Protein AF-A0A6P0SF56-F1 (afdb_monomer)

Foldseek 3Di:
DLVVVLQVLQCVLPNCVLVVLLVVLLVVLCVVLVVVLVVVLVVLLVVLVVCVVPPDDSVVSSVVVSVVSVVVSVVVSVVRSVVCSSPDDDDPDDPPD

Solvent-accessible surface area (backbone atoms only — not comparable to full-atom values): 5561 Å² total; per-residue (Å²): 106,75,62,57,54,52,40,55,62,43,28,71,78,39,81,65,44,46,63,52,51,50,53,49,42,49,51,52,40,47,56,54,52,51,53,52,47,53,56,50,51,55,53,47,54,55,52,34,62,68,51,43,82,69,85,52,62,42,72,58,53,50,53,52,55,51,50,52,53,50,54,50,51,57,51,49,38,55,52,51,34,54,51,50,60,73,68,62,74,88,72,84,74,77,77,85,127

Sequence (97 aa):
KAYDIKEAQVDQIQPGLMRQAERFFILNQIDNLWREHLQSMDALRESVGLRGYGQKDPLIEYKQEGYEMFLEMMIDIRRNVVYSLFQFQPQMQPQAV

Mean predicted aligned error: 5.56 Å

Structure (mmCIF, N/CA/C/O backbone):
data_AF-A0A6P0SF56-F1
#
_entry.id   AF-A0A6P0SF56-F1
#
loop_
_atom_site.group_PDB
_atom_site.id
_atom_site.type_symbol
_atom_site.label_atom_id
_atom_site.label_alt_id
_atom_site.label_comp_id
_atom_site.label_asym_id
_atom_site.label_entity_id
_atom_site.label_seq_id
_atom_site.pdbx_PDB_ins_code
_atom_site.Cartn_x
_atom_site.Cartn_y
_atom_site.Cartn_z
_atom_site.occupancy
_atom_site.B_iso_or_equiv
_atom_site.auth_seq_id
_atom_site.auth_comp_id
_atom_site.auth_asym_id
_atom_site.auth_atom_id
_atom_site.pdbx_PDB_model_num
ATOM 1 N N . LYS A 1 1 ? -20.926 -8.166 8.750 1.00 77.94 1 LYS A N 1
ATOM 2 C CA . LYS A 1 1 ? -21.048 -9.237 9.776 1.00 77.94 1 LYS A CA 1
ATOM 3 C C . LYS A 1 1 ? -19.738 -9.485 10.523 1.00 77.94 1 LYS A C 1
ATOM 5 O O . LYS A 1 1 ? -19.688 -9.133 11.687 1.00 77.94 1 LYS A O 1
ATOM 10 N N . ALA A 1 2 ? -18.682 -10.055 9.919 1.00 92.56 2 ALA A N 1
ATOM 11 C CA . ALA A 1 2 ? -17.410 -10.262 10.643 1.00 92.56 2 ALA A CA 1
ATOM 12 C C . ALA A 1 2 ? -16.733 -8.937 11.046 1.00 92.56 2 ALA A C 1
ATOM 14 O O . ALA A 1 2 ? -16.246 -8.806 12.164 1.00 92.56 2 ALA A O 1
ATOM 15 N N . TYR A 1 3 ? -16.763 -7.952 10.146 1.00 93.50 3 TYR A N 1
ATOM 16 C CA . TYR A 1 3 ? -16.285 -6.597 10.415 1.00 93.50 3 TYR A CA 1
ATOM 17 C C . TYR A 1 3 ? -17.062 -5.929 11.562 1.00 93.50 3 TYR A C 1
ATOM 19 O O . TYR A 1 3 ? -16.445 -5.490 12.519 1.00 93.50 3 TYR A O 1
ATOM 27 N N . ASP A 1 4 ? -18.395 -5.956 11.528 1.00 94.81 4 ASP A N 1
ATOM 28 C CA . ASP A 1 4 ? -19.254 -5.311 12.535 1.00 94.81 4 ASP A CA 1
ATOM 29 C C . ASP A 1 4 ? -18.984 -5.861 13.954 1.00 94.81 4 ASP A C 1
ATOM 31 O O . ASP A 1 4 ? -18.989 -5.123 14.935 1.00 94.81 4 ASP A O 1
ATOM 35 N N . ILE A 1 5 ? -18.694 -7.166 14.071 1.00 95.12 5 ILE A N 1
ATOM 36 C CA . ILE A 1 5 ? -18.292 -7.789 15.344 1.00 95.12 5 ILE A CA 1
ATOM 37 C C . ILE A 1 5 ? -16.938 -7.243 15.809 1.00 95.12 5 ILE A C 1
ATOM 39 O O . ILE A 1 5 ? -16.773 -6.930 16.987 1.00 95.12 5 ILE A O 1
ATOM 43 N N . LYS A 1 6 ? -15.966 -7.135 14.896 1.00 94.56 6 LYS A N 1
ATOM 44 C CA . LYS A 1 6 ? -14.635 -6.601 15.200 1.00 94.56 6 LYS A CA 1
ATOM 45 C C . LYS A 1 6 ? -14.706 -5.135 15.628 1.00 94.56 6 LYS A C 1
ATOM 47 O O . LYS A 1 6 ? -14.079 -4.769 16.616 1.00 94.56 6 LYS A O 1
ATOM 52 N N . GLU A 1 7 ? -15.485 -4.331 14.912 1.00 95.19 7 GLU A N 1
ATOM 53 C CA . GLU A 1 7 ? -15.743 -2.926 15.229 1.00 95.19 7 GLU A CA 1
ATOM 54 C C . GLU A 1 7 ? -16.328 -2.791 16.637 1.00 95.19 7 GLU A C 1
ATOM 56 O O . GLU A 1 7 ? -15.756 -2.089 17.464 1.00 95.19 7 GLU A O 1
ATOM 61 N N . ALA A 1 8 ? -17.378 -3.553 16.960 1.00 94.44 8 ALA A N 1
ATOM 62 C CA . ALA A 1 8 ? -17.980 -3.530 18.291 1.00 94.44 8 ALA A CA 1
ATOM 63 C C . ALA A 1 8 ? -16.995 -3.923 19.409 1.00 94.44 8 ALA A C 1
ATOM 65 O O . ALA A 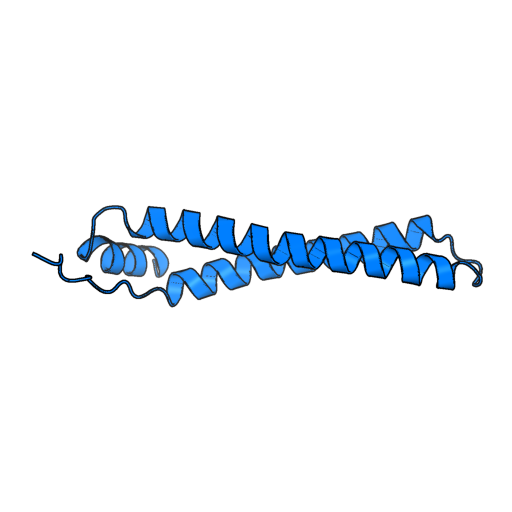1 8 ? -17.044 -3.346 20.491 1.00 94.44 8 ALA A O 1
ATOM 66 N N . GLN A 1 9 ? -16.095 -4.885 19.171 1.00 93.06 9 GLN A N 1
ATOM 67 C CA . GLN A 1 9 ? -15.062 -5.274 20.144 1.00 93.06 9 GLN A CA 1
ATOM 68 C C . GLN A 1 9 ? -14.027 -4.168 20.375 1.00 93.06 9 GLN A C 1
ATOM 70 O O . GLN A 1 9 ? -13.610 -3.940 21.507 1.00 93.06 9 GLN A O 1
ATOM 75 N N . VAL A 1 10 ? -13.593 -3.495 19.309 1.00 94.06 10 VAL A N 1
ATOM 76 C CA . VAL A 1 10 ? -12.598 -2.418 19.390 1.00 94.06 10 VAL A CA 1
ATOM 77 C C . VAL A 1 10 ? -13.204 -1.170 20.030 1.00 94.06 10 VAL A C 1
ATOM 79 O O . VAL A 1 10 ? -12.583 -0.560 20.899 1.00 94.06 10 VAL A O 1
ATOM 82 N N . ASP A 1 11 ? -14.436 -0.821 19.671 1.00 93.94 11 ASP A N 1
ATOM 83 C CA . ASP A 1 11 ? -15.093 0.387 20.167 1.00 93.94 11 ASP A CA 1
ATOM 84 C C . ASP A 1 11 ? -15.575 0.271 21.623 1.00 93.94 11 ASP A C 1
ATOM 86 O O . ASP A 1 11 ? -15.791 1.291 22.278 1.00 93.94 11 ASP A O 1
ATOM 90 N N . GLN A 1 12 ? -15.658 -0.948 22.177 1.00 92.50 12 GLN A N 1
ATOM 91 C CA . GLN A 1 12 ? -15.813 -1.160 23.626 1.00 92.50 12 GLN A CA 1
ATOM 92 C C . GLN A 1 12 ? -14.645 -0.583 24.434 1.00 92.50 12 GLN A C 1
ATOM 94 O O . GLN A 1 12 ? -14.831 -0.217 25.593 1.00 92.50 12 GLN A O 1
ATOM 99 N N . ILE A 1 13 ? -13.448 -0.509 23.843 1.00 91.75 13 ILE A N 1
ATOM 100 C CA . ILE A 1 13 ? -12.271 0.076 24.491 1.00 91.75 13 ILE A CA 1
ATOM 101 C C . ILE A 1 13 ? -12.350 1.601 24.424 1.00 91.75 13 ILE A C 1
ATOM 103 O O . ILE A 1 13 ? -12.200 2.281 25.436 1.00 91.75 13 ILE A O 1
ATOM 107 N N . GLN A 1 14 ? -12.600 2.142 23.234 1.00 92.38 14 GLN A N 1
ATOM 108 C CA . GLN A 1 14 ? -12.789 3.571 23.028 1.00 92.38 14 GLN A CA 1
ATOM 109 C C . GLN A 1 14 ? -13.709 3.796 21.821 1.00 92.38 14 GLN A C 1
ATOM 111 O O . GLN A 1 14 ? -13.388 3.320 20.731 1.00 92.38 14 GLN A O 1
ATOM 116 N N . PRO A 1 15 ? -14.797 4.576 21.959 1.00 93.56 15 PRO A N 1
ATOM 117 C CA . PRO A 1 15 ? -15.682 4.877 20.838 1.00 93.56 15 PRO A CA 1
ATOM 118 C C . PRO A 1 15 ? -14.932 5.506 19.654 1.00 93.56 15 PRO A C 1
ATOM 120 O O . PRO A 1 15 ? -14.184 6.473 19.826 1.00 93.56 15 PRO A O 1
ATOM 123 N N . GLY A 1 16 ? -15.142 4.978 18.445 1.00 93.31 16 GLY A N 1
ATOM 124 C CA . GLY A 1 16 ? -14.505 5.471 17.223 1.00 93.31 16 GLY A CA 1
ATOM 125 C C . GLY A 1 16 ? -13.030 5.091 17.064 1.00 93.31 16 GLY A C 1
ATOM 126 O O . GLY A 1 16 ? -12.367 5.604 16.154 1.00 93.31 16 GLY A O 1
ATOM 127 N N . LEU A 1 17 ? -12.495 4.210 17.913 1.00 94.94 17 LEU A N 1
ATOM 128 C CA . LEU A 1 17 ? -11.130 3.704 17.786 1.00 94.94 17 LEU A CA 1
ATOM 129 C C . LEU A 1 17 ? -10.970 2.852 16.527 1.00 94.94 17 LEU A C 1
ATOM 131 O O . LEU A 1 17 ? -9.952 2.974 15.84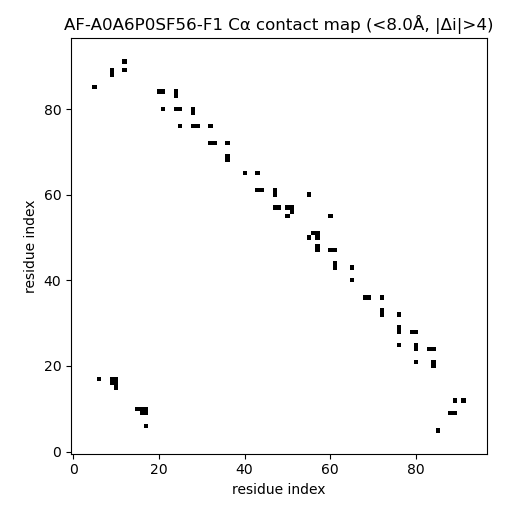3 1.00 94.94 17 LEU A O 1
ATOM 135 N N . MET A 1 18 ? -11.986 2.063 16.160 1.00 95.38 18 MET A N 1
ATOM 136 C CA . MET A 1 18 ? -11.951 1.269 14.931 1.00 95.38 18 MET A CA 1
ATOM 137 C C . MET A 1 18 ? -11.740 2.158 13.698 1.00 95.38 18 MET A C 1
ATOM 139 O O . MET A 1 18 ? -10.902 1.876 12.842 1.00 95.38 18 MET A O 1
ATOM 143 N N . ARG A 1 19 ? -12.416 3.310 13.652 1.00 95.75 19 ARG A N 1
ATOM 144 C CA . ARG A 1 19 ? -12.295 4.273 12.551 1.00 95.75 19 ARG A CA 1
ATOM 145 C C . ARG A 1 19 ? -10.913 4.914 12.458 1.00 95.75 19 ARG A C 1
ATOM 147 O O . ARG A 1 19 ? -10.435 5.205 11.360 1.00 95.75 19 ARG A O 1
ATOM 154 N N . GLN A 1 20 ? -10.281 5.166 13.601 1.00 95.75 20 GLN A N 1
ATOM 155 C CA . GLN A 1 20 ? -8.911 5.676 13.651 1.00 95.75 20 GLN A CA 1
ATOM 156 C C . GLN A 1 20 ? -7.921 4.609 13.178 1.00 95.75 20 GLN A C 1
ATOM 158 O O . GLN A 1 20 ? -7.051 4.911 12.361 1.00 95.75 20 GLN A O 1
ATOM 163 N N . ALA A 1 21 ? -8.108 3.363 13.619 1.00 96.06 21 ALA A N 1
ATOM 164 C CA . ALA A 1 21 ? -7.294 2.226 13.210 1.00 96.06 21 ALA A CA 1
ATOM 165 C C . ALA A 1 21 ? -7.366 1.984 11.694 1.00 96.06 21 ALA A C 1
ATOM 167 O O . ALA A 1 21 ? -6.331 1.832 11.054 1.00 96.06 21 ALA A O 1
ATOM 168 N N . GLU A 1 22 ? -8.556 2.037 11.089 1.00 96.69 22 GLU A N 1
ATOM 169 C CA . GLU A 1 22 ? -8.723 1.940 9.631 1.00 96.69 22 GLU A CA 1
ATOM 170 C C . GLU A 1 22 ? -7.888 2.962 8.876 1.00 96.69 22 GLU A C 1
ATOM 172 O O . GLU A 1 22 ? -7.121 2.603 7.984 1.00 96.69 22 GLU A O 1
ATOM 177 N N . ARG A 1 23 ? -8.033 4.245 9.233 1.00 97.88 23 ARG A N 1
ATOM 178 C CA . ARG A 1 23 ? -7.288 5.327 8.583 1.00 97.88 23 ARG A CA 1
ATOM 179 C C . ARG A 1 23 ? -5.793 5.111 8.733 1.00 97.88 23 ARG A C 1
ATOM 181 O O . ARG A 1 23 ? -5.069 5.244 7.753 1.00 97.88 23 ARG A O 1
ATOM 188 N N . PHE A 1 24 ? -5.354 4.754 9.937 1.00 97.38 24 PHE A N 1
ATOM 189 C CA . PHE A 1 24 ? -3.954 4.484 10.217 1.00 97.38 24 PHE A CA 1
ATOM 190 C C . PHE A 1 24 ? -3.411 3.343 9.350 1.00 97.38 24 PHE A C 1
ATOM 192 O O . PHE A 1 24 ? -2.423 3.541 8.650 1.00 97.38 24 PHE A O 1
ATOM 199 N N . PHE A 1 25 ? -4.067 2.179 9.338 1.00 97.69 25 PHE A N 1
ATOM 200 C CA . PHE A 1 25 ? -3.590 1.023 8.579 1.00 97.69 25 PHE A CA 1
ATOM 201 C C . PHE A 1 25 ? -3.633 1.252 7.070 1.00 97.69 25 PHE A C 1
ATOM 203 O O . PHE A 1 25 ? -2.699 0.861 6.379 1.00 97.69 25 PHE A O 1
ATOM 210 N N . ILE A 1 26 ? -4.677 1.908 6.554 1.00 97.94 26 ILE A N 1
ATOM 211 C CA . ILE A 1 26 ? -4.771 2.238 5.127 1.00 97.94 26 ILE A CA 1
ATOM 212 C C . ILE A 1 26 ? -3.621 3.158 4.719 1.00 97.94 26 ILE A C 1
ATOM 214 O O . ILE A 1 26 ? -2.907 2.840 3.772 1.00 97.94 26 ILE A O 1
ATOM 218 N N . LEU A 1 27 ? -3.424 4.268 5.435 1.00 98.38 27 LEU A N 1
ATOM 219 C CA . LEU A 1 27 ? -2.366 5.226 5.112 1.00 98.38 27 LEU A CA 1
ATOM 220 C C . LEU A 1 27 ? -0.984 4.588 5.245 1.00 98.38 27 LEU A C 1
ATOM 222 O O . LEU A 1 27 ? -0.199 4.638 4.305 1.00 98.38 27 LEU A O 1
ATOM 226 N N . ASN A 1 28 ? -0.722 3.902 6.360 1.00 97.88 28 ASN A N 1
ATOM 227 C CA . ASN A 1 28 ? 0.561 3.252 6.596 1.00 97.88 28 ASN A CA 1
ATOM 228 C C . ASN A 1 28 ? 0.889 2.216 5.512 1.00 97.88 28 ASN A C 1
ATOM 230 O O . ASN A 1 28 ? 2.012 2.179 5.013 1.00 97.88 28 ASN A O 1
ATOM 234 N N . GLN A 1 29 ? -0.088 1.399 5.111 1.00 98.00 29 GLN A N 1
ATOM 235 C CA . GLN A 1 29 ? 0.141 0.370 4.104 1.00 98.00 29 GLN A CA 1
ATOM 236 C C . GLN A 1 29 ? 0.354 0.952 2.702 1.00 98.00 29 GLN A C 1
ATOM 238 O O . GLN A 1 29 ? 1.193 0.436 1.963 1.00 98.00 29 GLN A O 1
ATOM 243 N N . ILE A 1 30 ? -0.388 2.007 2.344 1.00 98.25 30 ILE A N 1
ATOM 244 C CA . ILE A 1 30 ? -0.197 2.730 1.081 1.00 98.25 30 ILE A CA 1
ATOM 245 C C . ILE A 1 30 ? 1.197 3.353 1.048 1.00 98.25 30 ILE A C 1
ATOM 247 O O . ILE A 1 30 ? 1.923 3.126 0.087 1.00 98.25 30 ILE A O 1
ATOM 251 N N . ASP A 1 31 ? 1.589 4.083 2.093 1.00 98.44 31 ASP A N 1
ATOM 252 C CA . ASP A 1 31 ? 2.872 4.788 2.137 1.00 98.44 31 ASP A CA 1
ATOM 253 C C . ASP A 1 31 ? 4.057 3.817 2.022 1.00 98.44 31 ASP A C 1
ATOM 255 O O . ASP A 1 31 ? 4.982 4.047 1.237 1.00 98.44 31 ASP A O 1
ATOM 259 N N . ASN A 1 32 ? 4.010 2.704 2.764 1.00 98.00 32 ASN A N 1
ATOM 260 C CA . ASN A 1 32 ? 5.067 1.694 2.747 1.00 98.00 32 ASN A CA 1
ATOM 261 C C . ASN A 1 32 ? 5.204 1.043 1.363 1.00 98.00 32 ASN A C 1
ATOM 263 O O . ASN A 1 32 ? 6.288 1.059 0.779 1.00 98.00 32 ASN A O 1
ATOM 267 N N . LEU A 1 33 ? 4.103 0.520 0.814 1.00 98.44 33 LEU A N 1
ATOM 268 C CA . LEU A 1 33 ? 4.139 -0.203 -0.460 1.00 98.44 33 LEU A CA 1
ATOM 269 C C . LEU A 1 33 ? 4.372 0.721 -1.652 1.00 98.44 33 LEU A C 1
ATOM 271 O O . LEU A 1 33 ? 5.021 0.319 -2.611 1.00 98.44 33 LEU A O 1
ATOM 275 N N . TRP A 1 34 ? 3.906 1.969 -1.596 1.00 98.50 34 TRP A N 1
ATOM 276 C CA . TRP A 1 34 ? 4.200 2.946 -2.638 1.00 98.50 34 TRP A CA 1
ATOM 277 C C . TRP A 1 34 ? 5.691 3.271 -2.697 1.00 98.50 34 TRP A C 1
ATOM 279 O O . TRP A 1 34 ? 6.271 3.324 -3.780 1.00 98.50 34 TRP A O 1
ATOM 289 N N . ARG A 1 35 ? 6.345 3.437 -1.542 1.00 98.38 35 ARG A N 1
ATOM 290 C CA . ARG A 1 35 ? 7.792 3.670 -1.492 1.00 98.38 35 ARG A CA 1
ATOM 291 C C . ARG A 1 35 ? 8.579 2.488 -2.064 1.00 98.38 35 ARG A C 1
ATOM 293 O O . ARG A 1 35 ? 9.519 2.708 -2.825 1.00 98.38 35 ARG A O 1
ATOM 300 N N . GLU A 1 36 ? 8.192 1.261 -1.727 1.00 98.31 36 GLU A N 1
ATOM 301 C CA . GLU A 1 36 ? 8.787 0.041 -2.291 1.00 98.31 36 GLU A CA 1
ATOM 302 C C . GLU A 1 36 ? 8.528 -0.079 -3.801 1.00 98.31 36 GLU A C 1
ATOM 304 O O . GLU A 1 36 ? 9.431 -0.423 -4.567 1.00 98.31 36 GLU A O 1
ATOM 309 N N . HIS A 1 37 ? 7.324 0.273 -4.255 1.00 98.44 37 HIS A N 1
ATOM 310 C CA . HIS A 1 37 ? 6.982 0.306 -5.672 1.00 98.44 37 HIS A CA 1
ATOM 311 C C . HIS A 1 37 ? 7.851 1.309 -6.436 1.00 98.44 37 HIS A C 1
ATOM 313 O O . HIS A 1 37 ? 8.399 0.946 -7.469 1.00 98.44 37 HIS A O 1
ATOM 319 N N . LEU A 1 38 ? 8.060 2.526 -5.920 1.00 98.25 38 LEU A N 1
ATOM 320 C CA . LEU A 1 38 ? 8.948 3.513 -6.550 1.00 98.25 38 LEU A CA 1
ATOM 321 C C . LEU A 1 38 ? 10.384 2.990 -6.699 1.00 98.25 38 LEU A C 1
ATOM 323 O O . LEU A 1 38 ? 10.951 3.084 -7.784 1.00 98.25 38 LEU A O 1
ATOM 327 N N . GLN A 1 39 ? 10.937 2.370 -5.652 1.00 98.19 39 GLN A N 1
ATOM 328 C CA . GLN A 1 39 ? 12.263 1.738 -5.720 1.00 98.19 39 GLN A CA 1
ATOM 329 C C . GLN A 1 39 ? 12.310 0.627 -6.777 1.00 98.19 39 GLN A C 1
ATOM 331 O O . GLN A 1 39 ? 13.284 0.497 -7.517 1.00 98.19 39 GLN A O 1
ATOM 336 N N . SER A 1 40 ? 11.239 -0.157 -6.874 1.00 97.81 40 SER A N 1
ATOM 337 C CA . SER A 1 40 ? 11.133 -1.234 -7.856 1.00 97.81 40 SER A CA 1
ATOM 338 C C . SER A 1 40 ? 10.979 -0.693 -9.285 1.00 97.81 40 SER A C 1
ATOM 340 O O . SER A 1 40 ? 11.544 -1.262 -10.215 1.00 97.81 40 SER A O 1
ATOM 342 N N . MET A 1 41 ? 10.274 0.428 -9.475 1.00 97.88 41 MET A N 1
ATOM 343 C CA . MET A 1 41 ? 10.144 1.116 -10.765 1.00 97.88 41 MET A CA 1
ATOM 344 C C . MET A 1 41 ? 11.475 1.717 -11.234 1.00 97.88 41 MET A C 1
ATOM 346 O O . MET A 1 41 ? 11.782 1.659 -12.427 1.00 97.88 41 MET A O 1
ATOM 350 N N . ASP A 1 42 ? 12.290 2.240 -10.313 1.00 96.88 42 ASP A N 1
ATOM 351 C CA . ASP A 1 42 ? 13.648 2.702 -10.620 1.00 96.88 42 ASP A CA 1
ATOM 352 C C . ASP A 1 42 ? 14.531 1.536 -11.101 1.00 96.88 42 ASP A C 1
ATOM 354 O O . ASP A 1 42 ? 15.161 1.627 -12.158 1.00 96.88 42 ASP A O 1
ATOM 358 N N . ALA A 1 43 ? 14.495 0.395 -10.403 1.00 95.81 43 ALA A N 1
ATOM 359 C CA . ALA A 1 43 ? 15.208 -0.815 -10.818 1.00 95.81 43 ALA A CA 1
ATOM 360 C C . ALA A 1 43 ? 14.699 -1.368 -12.165 1.00 95.81 43 ALA A C 1
ATOM 362 O O . ALA A 1 43 ? 15.490 -1.773 -13.023 1.00 95.81 43 ALA A O 1
ATOM 363 N N . LEU A 1 44 ? 13.379 -1.346 -12.393 1.00 95.50 44 LEU A N 1
ATOM 364 C CA . LEU A 1 44 ? 12.775 -1.749 -13.663 1.00 95.50 44 LEU A CA 1
ATOM 365 C C . LEU A 1 44 ? 13.308 -0.886 -14.810 1.00 95.50 44 LEU A C 1
ATOM 367 O O . LEU A 1 44 ? 13.719 -1.427 -15.838 1.00 95.50 44 LEU A O 1
ATOM 371 N N . ARG A 1 45 ? 13.353 0.437 -14.622 1.00 92.94 45 ARG A N 1
ATOM 372 C CA . ARG A 1 45 ? 13.864 1.386 -15.617 1.00 92.94 45 ARG A CA 1
ATOM 373 C C . ARG A 1 45 ? 15.307 1.079 -16.017 1.00 92.94 45 ARG A C 1
ATOM 375 O O . ARG A 1 45 ? 15.617 1.107 -17.209 1.00 92.94 45 ARG A O 1
ATOM 382 N N . GLU A 1 46 ? 16.175 0.774 -15.054 1.00 91.38 46 GLU A N 1
ATOM 383 C CA . GLU A 1 46 ? 17.559 0.370 -15.330 1.00 91.38 46 GLU A CA 1
ATOM 384 C C . GLU A 1 46 ? 17.611 -0.956 -16.104 1.00 91.38 46 GLU A C 1
ATOM 386 O O . GLU A 1 46 ? 18.293 -1.055 -17.127 1.00 91.38 46 GLU A O 1
ATOM 391 N N . SER A 1 47 ? 16.833 -1.956 -15.674 1.00 89.25 47 SER A N 1
ATOM 392 C CA . SER A 1 47 ? 16.821 -3.285 -16.296 1.00 89.25 47 SER A CA 1
ATOM 393 C C . SER A 1 47 ? 16.328 -3.266 -17.749 1.00 89.25 47 SER A C 1
ATOM 395 O O . SER A 1 47 ? 16.936 -3.886 -18.622 1.00 89.25 47 SER A O 1
ATOM 397 N N . VAL A 1 48 ? 15.268 -2.507 -18.035 1.00 88.19 48 VAL A N 1
ATOM 398 C CA . VAL A 1 48 ? 14.690 -2.344 -19.374 1.00 88.19 48 VAL A CA 1
ATOM 399 C C . VAL A 1 48 ? 15.662 -1.605 -20.298 1.00 88.19 48 VAL A C 1
ATOM 401 O O . VAL A 1 48 ? 15.801 -1.963 -21.468 1.00 88.19 48 VAL A O 1
ATOM 404 N N . GLY A 1 49 ? 16.407 -0.628 -19.767 1.00 81.81 49 GLY A N 1
ATOM 405 C CA . GLY A 1 49 ? 17.487 0.039 -20.495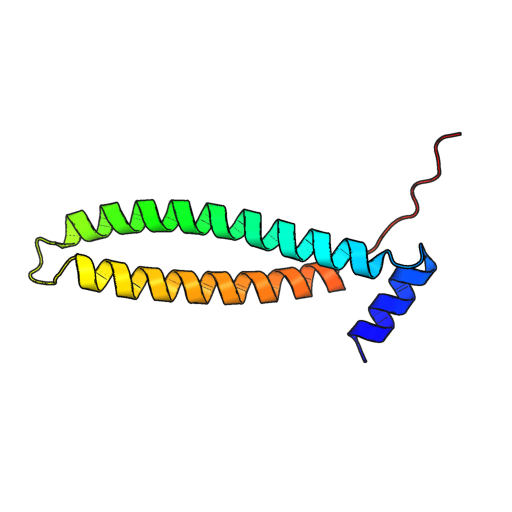 1.00 81.81 49 GLY A CA 1
ATOM 406 C C . GLY A 1 49 ? 18.573 -0.934 -20.971 1.00 81.81 49 GLY A C 1
ATOM 407 O O . GLY A 1 49 ? 19.038 -0.827 -22.105 1.00 81.81 49 GLY A O 1
ATOM 408 N N . LEU A 1 50 ? 18.922 -1.930 -20.151 1.00 81.44 50 LEU A N 1
ATOM 409 C CA . LEU A 1 50 ? 19.871 -2.988 -20.519 1.00 81.44 50 LEU A CA 1
ATOM 410 C C . LEU A 1 50 ? 19.275 -3.996 -21.523 1.00 81.44 50 LEU A C 1
ATOM 412 O O . LEU A 1 50 ? 20.001 -4.508 -22.376 1.00 81.44 50 LEU A O 1
ATOM 416 N N . ARG A 1 51 ? 17.959 -4.263 -21.465 1.00 76.75 51 ARG A N 1
ATOM 417 C CA . ARG A 1 51 ? 17.242 -5.167 -22.393 1.00 76.75 51 ARG A CA 1
ATOM 418 C C . ARG A 1 51 ? 16.971 -4.568 -23.775 1.00 76.75 51 ARG A C 1
ATOM 420 O O . ARG A 1 51 ? 16.784 -5.323 -24.729 1.00 76.75 51 ARG A O 1
ATOM 427 N N . GLY A 1 52 ? 17.019 -3.242 -23.919 1.00 65.00 52 GLY A N 1
ATOM 428 C CA . GLY A 1 52 ? 16.781 -2.533 -25.184 1.00 65.00 52 GLY A CA 1
ATOM 429 C C . GLY A 1 52 ? 17.716 -2.903 -26.346 1.00 65.00 52 GLY A C 1
ATOM 430 O O . GLY A 1 52 ? 17.434 -2.564 -27.492 1.00 65.00 52 GLY A O 1
ATOM 431 N N . TYR A 1 53 ? 18.786 -3.660 -26.091 1.00 58.69 53 TYR A N 1
ATOM 432 C CA . TYR A 1 53 ? 19.618 -4.266 -27.137 1.00 58.69 53 TYR A CA 1
ATOM 433 C C . TYR A 1 53 ? 18.921 -5.425 -27.892 1.00 58.69 53 TYR A C 1
ATOM 435 O O . TYR A 1 53 ? 19.406 -5.846 -28.941 1.00 58.69 53 TYR A O 1
ATOM 443 N N . GLY A 1 54 ? 17.782 -5.934 -27.398 1.00 69.06 54 GLY A N 1
ATOM 444 C CA . GLY A 1 54 ? 17.102 -7.151 -27.868 1.00 69.06 54 GLY A CA 1
ATOM 445 C C . GLY A 1 54 ? 15.935 -6.984 -28.857 1.00 69.06 54 GLY A C 1
ATOM 446 O O . GLY A 1 54 ? 15.081 -7.862 -28.905 1.00 69.06 54 GLY A O 1
ATOM 447 N N . GLN A 1 55 ? 15.870 -5.899 -29.641 1.00 70.38 55 GLN A N 1
ATOM 448 C CA . GLN A 1 55 ? 14.832 -5.624 -30.670 1.00 70.38 55 GLN A CA 1
ATOM 449 C C . GLN A 1 55 ? 13.400 -5.325 -30.170 1.00 70.38 55 GLN A C 1
ATOM 451 O O . GLN A 1 55 ? 12.536 -5.013 -30.990 1.00 70.38 55 GLN A O 1
ATOM 456 N N . LYS A 1 56 ? 13.122 -5.378 -28.862 1.00 74.00 56 LYS A N 1
ATOM 457 C CA . LYS A 1 56 ? 11.845 -4.920 -28.283 1.00 74.00 56 LYS A CA 1
ATOM 458 C C . LYS A 1 56 ? 11.928 -3.457 -27.854 1.00 74.00 56 LYS A C 1
ATOM 460 O O . LYS A 1 56 ? 12.984 -3.006 -27.420 1.00 74.00 56 LYS A O 1
ATOM 465 N N . ASP A 1 57 ? 10.816 -2.728 -27.979 1.00 85.31 57 ASP A N 1
ATOM 466 C CA . ASP A 1 57 ? 10.727 -1.323 -27.570 1.00 85.31 57 ASP A CA 1
ATOM 467 C C . ASP A 1 57 ? 10.770 -1.218 -26.031 1.00 85.31 57 ASP A C 1
ATOM 469 O O . ASP A 1 57 ? 9.817 -1.647 -25.367 1.00 85.31 57 ASP A O 1
ATOM 473 N N . PRO A 1 58 ? 11.833 -0.625 -25.451 1.00 88.44 58 PRO A N 1
ATOM 474 C CA . PRO A 1 58 ? 11.983 -0.488 -24.004 1.00 88.44 58 PRO A CA 1
ATOM 475 C C . PRO A 1 58 ? 10.802 0.242 -23.351 1.00 88.44 58 PRO A C 1
ATOM 477 O O . PRO A 1 58 ? 10.404 -0.065 -22.230 1.00 88.44 58 PRO A O 1
ATOM 480 N N . LEU A 1 59 ? 10.190 1.200 -24.052 1.00 88.81 59 LEU A N 1
ATOM 481 C CA . LEU A 1 59 ? 9.072 1.960 -23.506 1.00 88.81 59 LEU A CA 1
ATOM 482 C C . LEU A 1 59 ? 7.819 1.094 -23.333 1.00 88.81 59 LEU A C 1
ATOM 484 O O . LEU A 1 59 ? 7.037 1.330 -22.410 1.00 88.81 59 LEU A O 1
ATOM 488 N N . ILE A 1 60 ? 7.611 0.117 -24.219 1.00 90.94 60 ILE A N 1
ATOM 489 C CA . ILE A 1 60 ? 6.470 -0.799 -24.142 1.00 90.94 60 ILE A CA 1
ATOM 490 C C . ILE A 1 60 ? 6.657 -1.762 -22.967 1.00 90.94 60 ILE A C 1
ATOM 492 O O . ILE A 1 60 ? 5.735 -1.902 -22.164 1.00 90.94 60 ILE A O 1
ATOM 496 N N . GLU A 1 61 ? 7.849 -2.351 -22.814 1.00 90.38 61 GLU A N 1
ATOM 497 C CA . GLU A 1 61 ? 8.155 -3.260 -21.696 1.00 90.38 61 GLU A CA 1
ATOM 498 C C . GLU A 1 61 ? 8.005 -2.565 -20.342 1.00 90.38 61 GLU A C 1
ATOM 500 O O . GLU A 1 61 ? 7.287 -3.057 -19.474 1.00 90.38 61 GLU A O 1
ATOM 505 N N . TYR A 1 62 ? 8.594 -1.374 -20.189 1.00 94.38 62 TYR A N 1
ATOM 506 C CA . TYR A 1 62 ? 8.494 -0.598 -18.952 1.00 94.38 62 TYR A CA 1
ATOM 507 C C . TYR A 1 62 ? 7.039 -0.325 -18.550 1.00 94.38 62 TYR A C 1
ATOM 509 O O . TYR A 1 62 ? 6.678 -0.440 -17.380 1.00 94.38 62 TYR A O 1
ATOM 517 N N . LYS A 1 63 ? 6.184 0.034 -19.517 1.00 95.00 63 LYS A N 1
ATOM 518 C CA . LYS A 1 63 ? 4.762 0.297 -19.255 1.00 95.00 63 LYS A CA 1
ATOM 519 C C . LYS A 1 63 ? 4.007 -0.966 -18.864 1.00 95.00 63 LYS A C 1
ATOM 521 O O . LYS A 1 63 ? 3.155 -0.893 -17.985 1.00 95.00 63 LYS A O 1
ATOM 526 N N . GLN A 1 64 ? 4.284 -2.083 -19.532 1.00 94.94 64 GLN A N 1
ATOM 527 C CA . GLN A 1 64 ? 3.597 -3.340 -19.267 1.00 94.94 64 GLN A CA 1
ATOM 528 C C . GLN A 1 64 ? 3.984 -3.896 -17.892 1.00 94.94 64 GLN A C 1
ATOM 530 O O . GLN A 1 64 ? 3.110 -4.078 -17.048 1.00 94.94 64 GLN A O 1
ATOM 535 N N . GLU A 1 65 ? 5.282 -4.074 -17.638 1.00 95.94 65 GLU A N 1
ATOM 536 C CA . GLU A 1 65 ? 5.787 -4.605 -16.365 1.00 95.94 65 GLU A CA 1
ATOM 537 C C . GLU A 1 65 ? 5.457 -3.663 -15.201 1.00 95.94 65 GLU A C 1
ATOM 539 O O . GLU A 1 65 ? 4.971 -4.102 -14.161 1.00 95.94 65 GLU A O 1
ATOM 544 N N . GLY A 1 66 ? 5.610 -2.348 -15.389 1.00 97.56 66 GLY A N 1
ATOM 545 C CA . GLY A 1 66 ? 5.261 -1.369 -14.359 1.00 97.56 66 GLY A CA 1
ATOM 546 C C . GLY A 1 66 ? 3.771 -1.372 -14.000 1.00 97.56 66 GLY A C 1
ATOM 547 O O . GLY A 1 66 ? 3.411 -1.188 -12.836 1.00 97.56 66 GLY A O 1
ATOM 548 N N . TYR A 1 67 ? 2.889 -1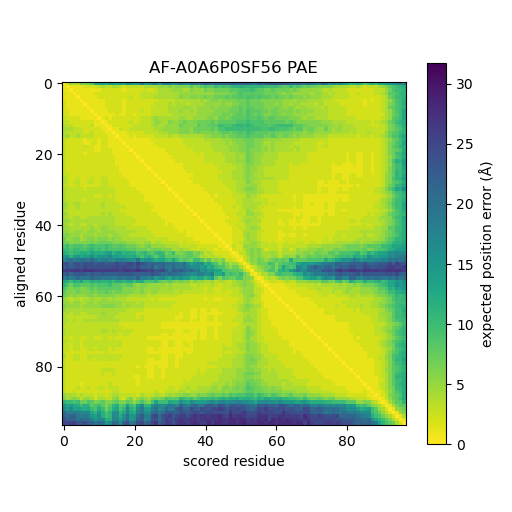.617 -14.976 1.00 98.06 67 TYR A N 1
ATOM 549 C CA . TYR A 1 67 ? 1.456 -1.752 -14.717 1.00 98.06 67 TYR A CA 1
ATOM 550 C C . TYR A 1 67 ? 1.127 -3.037 -13.948 1.00 98.06 67 TYR A C 1
ATOM 552 O O . TYR A 1 67 ? 0.325 -2.994 -13.014 1.00 98.06 67 TYR A O 1
ATOM 560 N N . GLU A 1 68 ? 1.763 -4.158 -14.293 1.00 98.25 68 GLU A N 1
ATOM 561 C CA . GLU A 1 68 ? 1.624 -5.421 -13.557 1.00 98.25 68 GLU A CA 1
ATOM 562 C C . GLU A 1 68 ? 2.064 -5.250 -12.093 1.00 98.25 68 GLU A C 1
ATOM 564 O O . GLU A 1 68 ? 1.285 -5.537 -11.181 1.00 98.25 68 GLU A O 1
ATOM 569 N N . MET A 1 69 ? 3.229 -4.636 -11.858 1.00 98.31 69 MET A N 1
ATOM 570 C CA . MET A 1 69 ? 3.729 -4.320 -10.512 1.00 98.31 69 MET A CA 1
ATOM 571 C C . MET A 1 69 ? 2.781 -3.402 -9.724 1.00 98.31 69 MET A C 1
ATOM 573 O O . MET A 1 69 ? 2.605 -3.561 -8.515 1.00 98.31 69 MET A O 1
ATOM 577 N N . PHE A 1 70 ? 2.147 -2.431 -10.388 1.00 98.38 70 PHE A N 1
ATOM 578 C CA . PHE A 1 70 ? 1.150 -1.568 -9.752 1.00 98.38 70 PHE A CA 1
ATOM 579 C C . PHE A 1 70 ? -0.100 -2.352 -9.322 1.00 98.38 70 PHE A C 1
ATOM 581 O O . PHE A 1 70 ? -0.624 -2.139 -8.224 1.00 98.38 70 PHE A O 1
ATOM 588 N N . LEU A 1 71 ? -0.592 -3.266 -10.165 1.00 98.44 71 LEU A N 1
ATOM 589 C CA . LEU A 1 71 ? -1.742 -4.106 -9.827 1.00 98.44 71 LEU A CA 1
ATOM 590 C C . LEU A 1 71 ? -1.445 -5.024 -8.637 1.00 98.44 71 LEU A C 1
ATOM 592 O O . LEU A 1 71 ? -2.298 -5.163 -7.755 1.00 98.44 71 LEU A O 1
ATOM 596 N N . GLU A 1 72 ? -0.246 -5.604 -8.590 1.00 98.56 72 GLU A N 1
ATOM 597 C CA . GLU A 1 72 ? 0.225 -6.411 -7.461 1.00 98.56 72 GLU A CA 1
ATOM 598 C C . GLU A 1 72 ? 0.267 -5.589 -6.171 1.00 98.56 72 GLU A C 1
ATOM 600 O O . GLU A 1 72 ? -0.390 -5.952 -5.192 1.00 98.56 72 GLU A O 1
ATOM 605 N N . MET A 1 73 ? 0.895 -4.409 -6.203 1.00 98.56 73 MET A N 1
ATOM 606 C CA . MET A 1 73 ? 0.921 -3.482 -5.069 1.00 98.56 73 MET A CA 1
ATOM 607 C C . MET A 1 73 ? -0.497 -3.167 -4.556 1.00 98.56 73 MET A C 1
ATOM 609 O O . MET A 1 73 ? -0.761 -3.199 -3.355 1.00 98.56 73 MET A O 1
ATOM 613 N N . MET A 1 74 ? -1.451 -2.911 -5.455 1.00 98.44 74 MET A N 1
ATOM 614 C CA . MET A 1 74 ? -2.849 -2.639 -5.095 1.00 98.44 74 MET A CA 1
ATOM 615 C C . MET A 1 74 ? -3.566 -3.848 -4.472 1.00 98.44 74 MET A C 1
ATOM 617 O O . MET A 1 74 ? -4.488 -3.686 -3.661 1.00 98.44 74 MET A O 1
ATOM 621 N N . ILE A 1 75 ? -3.214 -5.074 -4.866 1.00 98.44 75 ILE A N 1
ATOM 622 C CA . ILE A 1 75 ? -3.709 -6.302 -4.227 1.00 98.44 75 ILE A CA 1
ATOM 623 C C . ILE A 1 75 ? -3.131 -6.415 -2.815 1.00 98.44 75 ILE A C 1
ATOM 625 O O . ILE A 1 75 ? -3.892 -6.649 -1.870 1.00 98.44 75 ILE A O 1
ATOM 629 N N . ASP A 1 76 ? -1.833 -6.176 -2.659 1.00 98.25 76 ASP A N 1
ATOM 630 C CA . ASP A 1 76 ? -1.148 -6.302 -1.376 1.00 98.25 76 ASP A CA 1
ATOM 631 C C . ASP A 1 76 ? -1.580 -5.235 -0.372 1.00 98.25 76 ASP A C 1
ATOM 633 O O . ASP A 1 76 ? -1.839 -5.574 0.782 1.00 98.25 76 ASP A O 1
ATOM 637 N N . ILE A 1 77 ? -1.808 -3.986 -0.801 1.00 98.31 77 ILE A N 1
ATOM 638 C CA . ILE A 1 77 ? -2.397 -2.944 0.058 1.00 98.31 77 ILE A CA 1
ATOM 639 C C . ILE A 1 77 ? -3.714 -3.445 0.660 1.00 98.31 77 ILE A C 1
ATOM 641 O O . ILE A 1 77 ? -3.893 -3.434 1.878 1.00 98.31 77 ILE A O 1
ATOM 645 N N . ARG A 1 78 ? -4.639 -3.931 -0.177 1.00 97.62 78 ARG A N 1
ATOM 646 C CA . ARG A 1 78 ? -5.955 -4.400 0.287 1.00 97.62 78 ARG A CA 1
ATOM 647 C C . ARG A 1 78 ? -5.830 -5.598 1.224 1.00 97.62 78 ARG A C 1
ATOM 649 O O . ARG A 1 78 ? -6.485 -5.621 2.265 1.00 97.62 78 ARG A O 1
ATOM 656 N N . ARG A 1 79 ? -4.988 -6.575 0.876 1.00 98.12 79 ARG A N 1
ATOM 657 C CA . ARG A 1 79 ? -4.748 -7.769 1.696 1.00 98.12 79 ARG A CA 1
ATOM 658 C C . ARG A 1 79 ? -4.188 -7.393 3.068 1.00 98.12 79 ARG A C 1
ATOM 660 O O . ARG A 1 79 ? -4.721 -7.842 4.082 1.00 98.12 79 ARG A O 1
ATOM 667 N N . ASN A 1 80 ? -3.160 -6.553 3.100 1.00 97.88 80 ASN A N 1
ATOM 668 C CA . ASN A 1 80 ? -2.440 -6.207 4.321 1.00 97.88 80 ASN A CA 1
ATOM 669 C C . ASN A 1 80 ? -3.264 -5.304 5.240 1.00 97.88 80 ASN A C 1
ATOM 671 O O . ASN A 1 80 ? -3.225 -5.490 6.456 1.00 97.88 80 ASN A O 1
ATOM 675 N N . VAL A 1 81 ? -4.068 -4.390 4.683 1.00 97.69 81 VAL A N 1
ATOM 676 C CA . VAL A 1 81 ? -5.024 -3.589 5.463 1.00 97.69 81 VAL A CA 1
ATOM 677 C C . VAL A 1 81 ? -6.039 -4.495 6.149 1.00 97.69 81 VAL A C 1
ATOM 679 O O . VAL A 1 81 ? -6.228 -4.387 7.357 1.00 97.69 81 VAL A O 1
ATOM 682 N N . VAL A 1 82 ? -6.668 -5.413 5.406 1.00 96.62 82 VAL A N 1
ATOM 683 C CA . VAL A 1 82 ? -7.655 -6.342 5.978 1.00 96.62 82 VAL A CA 1
ATOM 684 C C . VAL A 1 82 ? -7.005 -7.196 7.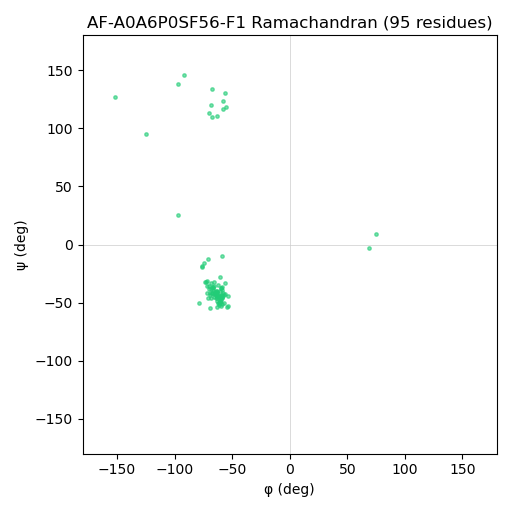064 1.00 96.62 82 VAL A C 1
ATOM 686 O O . VAL A 1 82 ? -7.532 -7.291 8.169 1.00 96.62 82 VAL A O 1
ATOM 689 N N . TYR A 1 83 ? -5.838 -7.772 6.784 1.00 97.12 83 TYR A N 1
ATOM 690 C CA . TYR A 1 83 ? -5.115 -8.594 7.748 1.00 97.12 83 TYR A CA 1
ATOM 691 C C . TYR A 1 83 ? -4.773 -7.820 9.031 1.00 97.12 83 TYR A C 1
ATOM 693 O O . TYR A 1 83 ? -5.132 -8.258 10.125 1.00 97.12 83 TYR A O 1
ATOM 701 N N . SER A 1 84 ? -4.162 -6.639 8.898 1.00 96.44 84 SER A N 1
ATOM 702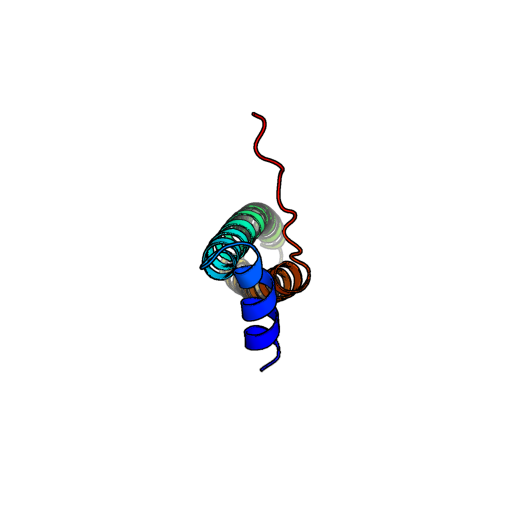 C CA . SER A 1 84 ? -3.786 -5.779 10.028 1.00 96.44 84 SER A CA 1
ATOM 703 C C . SER A 1 84 ? -4.999 -5.367 10.858 1.00 96.44 84 SER A C 1
ATOM 705 O O . SER A 1 84 ? -4.973 -5.456 12.083 1.00 96.44 84 SER A O 1
ATOM 707 N N . LEU A 1 85 ? -6.098 -4.995 10.199 1.00 96.00 85 LEU A N 1
ATOM 708 C CA . LEU A 1 85 ? -7.333 -4.584 10.860 1.00 96.00 85 LEU A CA 1
ATOM 709 C C . LEU A 1 85 ? -7.948 -5.721 11.691 1.00 96.00 85 LEU A C 1
ATOM 711 O O . LEU A 1 85 ? -8.388 -5.503 12.819 1.00 96.00 85 LEU A O 1
ATOM 715 N N . PHE A 1 86 ? -7.959 -6.952 11.171 1.00 95.56 86 PHE A N 1
ATOM 716 C CA . PHE A 1 86 ? -8.496 -8.096 11.914 1.00 95.56 86 PHE A CA 1
ATOM 717 C C . PHE A 1 86 ? -7.567 -8.557 13.045 1.00 95.56 86 PHE A C 1
ATOM 719 O O . PHE A 1 86 ? -8.064 -8.970 14.099 1.00 95.56 86 PHE A O 1
ATOM 726 N N . GLN A 1 87 ? -6.247 -8.430 12.881 1.00 95.00 87 GLN A N 1
ATOM 727 C CA . GLN A 1 87 ? -5.274 -8.724 13.940 1.00 95.00 87 GLN A CA 1
ATOM 728 C C . GLN A 1 87 ? -5.171 -7.642 15.015 1.00 95.00 87 GLN A C 1
ATOM 730 O O . GLN A 1 87 ? -4.706 -7.929 16.115 1.00 95.00 87 GLN A O 1
ATOM 735 N N . PHE A 1 88 ? -5.635 -6.426 14.740 1.00 95.19 88 PHE A N 1
ATOM 736 C CA . PHE A 1 88 ? -5.543 -5.307 15.667 1.00 95.19 88 PHE A CA 1
ATOM 737 C C . PHE A 1 88 ? -6.223 -5.604 17.011 1.00 95.19 88 PHE A C 1
ATOM 739 O O . PHE A 1 88 ? -7.434 -5.807 17.078 1.00 95.19 88 PHE A O 1
ATOM 746 N N . GLN A 1 89 ? -5.453 -5.626 18.095 1.00 91.69 89 GLN A N 1
ATOM 747 C CA . GLN A 1 89 ? -5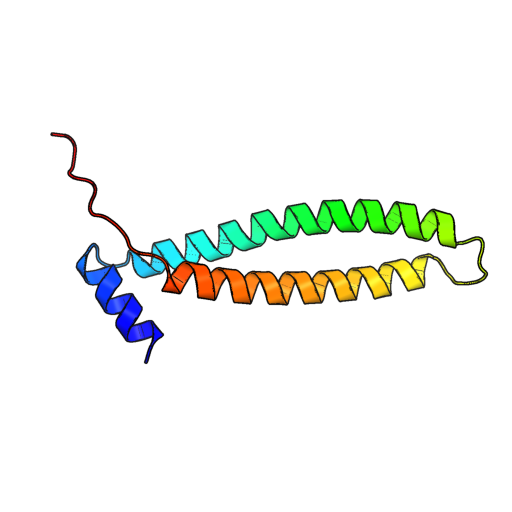.950 -5.793 19.460 1.00 91.69 89 GLN A CA 1
ATOM 748 C C . GLN A 1 89 ? -5.447 -4.614 20.296 1.00 91.69 89 GLN A C 1
ATOM 750 O O . GLN A 1 89 ? -4.304 -4.643 20.758 1.00 91.69 89 GLN A O 1
ATOM 755 N N . PRO A 1 90 ? -6.250 -3.549 20.451 1.00 89.00 90 PRO A N 1
ATOM 756 C CA . PRO A 1 90 ? -5.830 -2.409 21.244 1.00 89.00 90 PRO A CA 1
ATOM 757 C C . PRO A 1 90 ? -5.735 -2.801 22.718 1.00 89.00 90 PRO A C 1
ATOM 759 O O . PRO A 1 90 ? -6.629 -3.442 23.268 1.00 89.00 90 PRO A O 1
ATOM 762 N N . GLN A 1 91 ? -4.644 -2.402 23.364 1.00 84.12 91 GLN A N 1
ATOM 763 C CA . GLN A 1 91 ? -4.498 -2.488 24.812 1.00 84.12 91 GLN A CA 1
ATOM 764 C C . GLN A 1 91 ? -4.837 -1.128 25.415 1.00 84.12 91 GLN A C 1
ATOM 766 O O . GLN A 1 91 ? -4.410 -0.096 24.895 1.00 84.12 91 GLN A O 1
ATOM 771 N N . MET A 1 92 ? -5.571 -1.116 26.528 1.00 68.81 92 MET A N 1
ATOM 772 C CA . MET A 1 92 ? -5.692 0.100 27.326 1.00 68.81 92 MET A CA 1
ATOM 773 C C . MET A 1 92 ? -4.332 0.397 27.947 1.00 68.81 92 MET A C 1
ATOM 775 O O . MET A 1 92 ? -3.886 -0.333 28.828 1.00 68.81 92 MET A O 1
ATOM 779 N N . GLN A 1 93 ? -3.664 1.453 27.487 1.00 62.19 93 GLN A N 1
ATOM 780 C CA . GLN A 1 93 ? -2.536 1.995 28.232 1.00 62.19 93 GLN A CA 1
ATOM 781 C C . GLN A 1 93 ? -3.097 2.620 29.515 1.00 62.19 93 GLN A C 1
ATOM 783 O O . GLN A 1 93 ? -3.937 3.521 29.417 1.00 62.19 93 GLN A O 1
ATOM 788 N N . PRO A 1 94 ? -2.685 2.158 30.712 1.00 57.81 94 PRO A N 1
ATOM 789 C CA . PRO A 1 94 ? -3.018 2.853 31.943 1.00 57.81 94 PRO A CA 1
ATOM 790 C C . PRO A 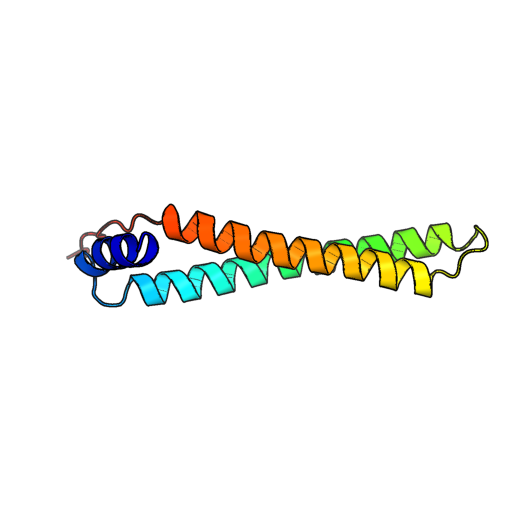1 94 ? -2.471 4.271 31.817 1.00 57.81 94 PRO A C 1
ATOM 792 O O . PRO A 1 94 ? -1.282 4.448 31.543 1.00 57.81 94 PRO A O 1
ATOM 795 N N . GLN A 1 95 ? -3.335 5.275 31.960 1.00 53.88 95 GLN A N 1
ATOM 796 C CA . GLN A 1 95 ? -2.890 6.661 32.020 1.00 53.88 95 GLN A CA 1
ATOM 797 C C . GLN A 1 95 ? -1.861 6.762 33.150 1.00 53.88 95 GLN A C 1
ATOM 799 O O . GLN A 1 95 ? -2.174 6.441 34.296 1.00 53.88 95 GLN A O 1
ATOM 804 N N . ALA A 1 96 ? -0.623 7.128 32.810 1.00 54.50 96 ALA A N 1
ATOM 805 C CA . ALA A 1 96 ? 0.388 7.442 33.808 1.00 54.50 96 ALA A CA 1
ATOM 806 C C . ALA A 1 96 ? -0.118 8.664 34.586 1.00 54.50 96 ALA A C 1
ATOM 808 O O . ALA A 1 96 ? -0.278 9.737 34.001 1.00 54.50 96 ALA A O 1
ATOM 809 N N . VAL A 1 97 ? -0.471 8.432 35.852 1.00 53.41 97 VAL A N 1
ATOM 810 C CA . VAL A 1 97 ? -0.968 9.440 36.800 1.00 53.41 97 VAL A CA 1
ATOM 811 C C . VAL A 1 97 ? 0.177 10.332 37.253 1.00 53.41 97 VAL A C 1
ATOM 813 O O . VAL A 1 97 ? 1.265 9.774 37.525 1.00 53.41 97 VAL A O 1
#

Radius of gyration: 20.25 Å; Cα contacts 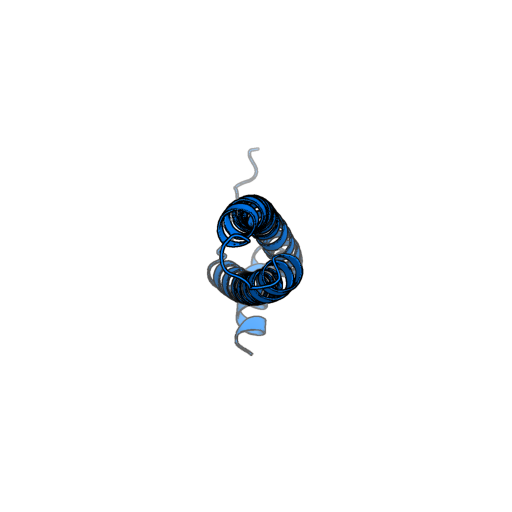(8 Å, |Δi|>4): 42; chains: 1; bounding box: 41×20×68 Å

Secondary structure (DSSP, 8-state):
-HHHHHHHHHHTTSTTHHHHHHHHHHHHHHHHHHHHHHHHHHHHHHHHHHHGGGSS-HHHHHHHHHHHHHHHHHHHHHHHHHHHHHH-----PPP--

pLDDT: mean 91.04, std 11.35, range [53.41, 98.56]

Nearest PDB structures (foldseek):
  2fsg-assembly1_A  TM=8.628E-01  e=8.288E-03  Escherichia coli
  2fsf-assembly1_A  TM=8.602E-01  e=9.308E-03  Escherichia coli
  2fsi-assembly1_A  TM=8.684E-01  e=2.355E-02  Escherichia coli